Protein AF-T1I7T1-F1 (afdb_monomer_lite)

Radius of gyration: 18.42 Å; chains: 1; bounding box: 53×25×49 Å

Organism: Rhodnius prolixus (NCBI:txid13249)

Structure (mmCIF, N/CA/C/O backbone):
data_AF-T1I7T1-F1
#
_entry.id   AF-T1I7T1-F1
#
loop_
_atom_site.group_PDB
_atom_site.id
_atom_site.type_symbol
_atom_site.label_atom_id
_atom_site.label_alt_id
_atom_site.label_comp_id
_atom_site.label_asym_id
_atom_site.label_entity_id
_atom_site.label_seq_id
_atom_site.pdbx_PDB_ins_code
_atom_site.Cartn_x
_atom_site.Cartn_y
_atom_site.Cartn_z
_atom_site.occupancy
_atom_site.B_iso_or_equiv
_atom_site.auth_seq_id
_atom_site.auth_comp_id
_atom_site.auth_asym_id
_atom_site.auth_atom_id
_atom_site.pdbx_PDB_model_num
ATOM 1 N N . HIS A 1 1 ? 22.849 -14.786 -3.844 1.00 78.62 1 HIS A N 1
ATOM 2 C CA . HIS A 1 1 ? 21.522 -14.385 -3.331 1.00 78.62 1 HIS A CA 1
ATOM 3 C C . HIS A 1 1 ? 21.691 -13.996 -1.860 1.00 78.62 1 HIS A C 1
ATOM 5 O O . HIS A 1 1 ? 22.049 -14.859 -1.075 1.00 78.62 1 HIS A O 1
ATOM 11 N N . LYS A 1 2 ? 21.602 -12.702 -1.504 1.00 91.12 2 LYS A N 1
ATOM 12 C CA . LYS A 1 2 ? 21.911 -12.194 -0.148 1.00 91.12 2 LYS A CA 1
ATOM 13 C C . LYS A 1 2 ? 20.605 -11.859 0.595 1.00 91.12 2 LYS A C 1
ATOM 15 O O . LYS A 1 2 ? 20.105 -10.747 0.433 1.00 91.12 2 LYS A O 1
ATOM 20 N N . PRO A 1 3 ? 20.026 -12.790 1.375 1.00 92.31 3 PRO A N 1
ATOM 21 C CA . PRO A 1 3 ? 18.705 -12.590 1.975 1.00 92.31 3 PRO A CA 1
ATOM 22 C C . PRO A 1 3 ? 18.670 -11.432 2.984 1.00 92.31 3 PRO A C 1
ATOM 24 O O . PRO A 1 3 ? 17.688 -10.698 3.028 1.00 92.31 3 PRO A O 1
ATOM 27 N N . GLY A 1 4 ? 19.758 -11.198 3.727 1.00 93.88 4 GLY A N 1
ATOM 28 C CA . GLY A 1 4 ? 19.811 -10.156 4.762 1.00 93.88 4 GLY A CA 1
ATOM 29 C C . GLY A 1 4 ? 19.701 -8.711 4.254 1.00 93.88 4 GLY A C 1
ATOM 30 O O . GLY A 1 4 ? 19.290 -7.842 5.012 1.00 93.88 4 GLY A O 1
ATOM 31 N N . SER A 1 5 ? 20.027 -8.441 2.984 1.00 93.25 5 SER A N 1
ATOM 32 C CA . SER A 1 5 ? 20.032 -7.083 2.411 1.00 93.25 5 SER A CA 1
ATOM 33 C C . SER A 1 5 ? 19.082 -6.895 1.225 1.00 93.25 5 SER A C 1
ATOM 35 O O . SER A 1 5 ? 19.044 -5.820 0.631 1.00 93.25 5 SER A O 1
ATOM 37 N N . CYS A 1 6 ? 18.318 -7.926 0.851 1.00 94.50 6 CYS A N 1
ATOM 38 C CA . CYS A 1 6 ? 17.447 -7.870 -0.325 1.00 94.50 6 CYS A CA 1
ATOM 39 C C . CYS A 1 6 ? 16.128 -7.112 -0.095 1.00 94.50 6 CYS A C 1
ATOM 41 O O . CYS A 1 6 ? 15.495 -6.687 -1.061 1.00 94.50 6 CYS A O 1
ATOM 43 N N . TYR A 1 7 ? 15.731 -6.897 1.164 1.00 93.69 7 TYR A N 1
ATOM 44 C CA . TYR A 1 7 ? 14.514 -6.174 1.527 1.00 93.69 7 TYR A CA 1
ATOM 45 C C . TYR A 1 7 ? 14.838 -4.883 2.277 1.00 93.69 7 TYR A C 1
ATOM 47 O O . TYR A 1 7 ? 15.657 -4.869 3.191 1.00 93.69 7 TYR A O 1
ATOM 55 N N . VAL A 1 8 ? 14.134 -3.804 1.928 1.00 94.12 8 VAL A N 1
ATOM 56 C CA . VAL A 1 8 ? 14.201 -2.518 2.633 1.00 94.12 8 VAL A CA 1
ATOM 57 C C . VAL A 1 8 ? 12.815 -2.177 3.165 1.00 94.12 8 VAL A C 1
ATOM 59 O O . VAL A 1 8 ? 11.853 -2.082 2.400 1.00 94.12 8 VAL A O 1
ATOM 62 N N . SER A 1 9 ? 12.703 -1.971 4.477 1.00 94.06 9 SER A N 1
ATOM 63 C CA . SER A 1 9 ? 11.461 -1.546 5.125 1.00 94.06 9 SER A CA 1
ATOM 64 C C . SER A 1 9 ? 11.388 -0.017 5.236 1.00 94.06 9 SER A C 1
ATOM 66 O O . SER A 1 9 ? 12.376 0.675 5.479 1.00 94.06 9 SER A O 1
ATOM 68 N N . ARG A 1 10 ? 10.191 0.542 5.027 1.00 93.06 10 ARG A N 1
ATOM 69 C CA . ARG A 1 10 ? 9.905 1.977 5.174 1.00 93.06 10 ARG A CA 1
ATOM 70 C C . ARG A 1 10 ? 8.615 2.151 5.966 1.00 93.06 10 ARG A C 1
ATOM 72 O O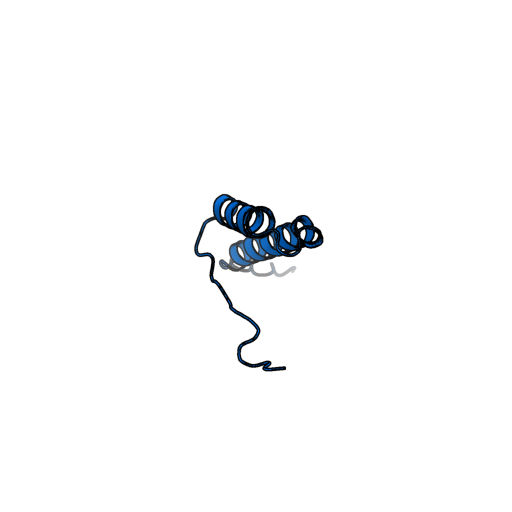 . ARG A 1 10 ? 7.558 1.687 5.544 1.00 93.06 10 ARG A O 1
ATOM 79 N N . THR A 1 11 ? 8.688 2.865 7.083 1.00 93.00 11 THR A N 1
ATOM 80 C CA . THR A 1 11 ? 7.515 3.190 7.905 1.00 93.00 11 THR A CA 1
ATOM 81 C C . THR A 1 11 ? 6.837 4.454 7.387 1.00 93.00 11 THR A C 1
ATOM 83 O O . THR A 1 11 ? 7.481 5.488 7.214 1.00 93.00 11 THR A O 1
ATOM 86 N N . MET A 1 12 ? 5.520 4.406 7.175 1.00 89.69 12 MET A N 1
ATOM 87 C CA . MET A 1 12 ? 4.727 5.561 6.737 1.00 89.69 12 MET A CA 1
ATOM 88 C C . MET A 1 12 ? 3.927 6.130 7.914 1.00 89.69 12 MET A C 1
ATOM 90 O O . MET A 1 12 ? 2.800 5.714 8.166 1.00 89.69 12 MET A O 1
ATOM 94 N N . LYS A 1 13 ? 4.505 7.096 8.639 1.00 83.88 13 LYS A N 1
ATOM 95 C CA . LYS A 1 13 ? 3.828 7.814 9.734 1.00 83.88 13 LYS A CA 1
ATOM 96 C C . LYS A 1 13 ? 2.929 8.918 9.165 1.00 83.88 13 LYS A C 1
ATOM 98 O O . LYS A 1 13 ? 3.298 10.087 9.143 1.00 83.88 13 LYS A O 1
ATOM 103 N N . SER A 1 14 ? 1.787 8.547 8.597 1.00 86.50 14 SER A N 1
ATOM 104 C CA . SER A 1 14 ? 0.836 9.511 8.028 1.00 86.50 14 SER A CA 1
ATOM 105 C C . SER A 1 14 ? -0.596 8.999 8.1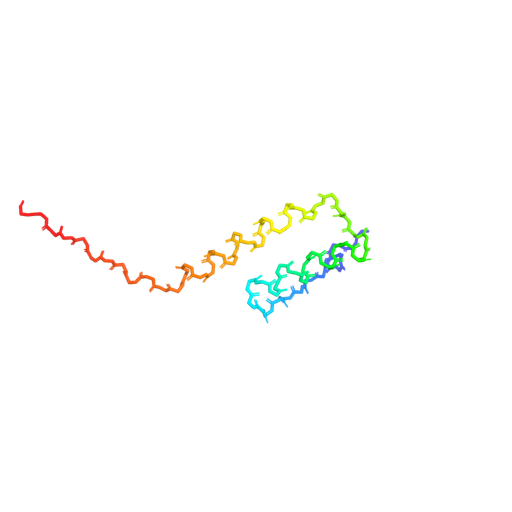11 1.00 86.50 14 SER A C 1
ATOM 107 O O . SER A 1 14 ? -0.814 7.790 8.121 1.00 86.50 14 SER A O 1
ATOM 109 N N . GLY A 1 15 ? -1.570 9.913 8.104 1.00 88.31 15 GLY A N 1
ATOM 110 C CA . GLY A 1 15 ? -2.986 9.549 8.096 1.00 88.31 15 GLY A CA 1
ATOM 111 C C . GLY A 1 15 ? -3.391 8.703 6.872 1.00 88.31 15 GLY A C 1
ATOM 112 O O . GLY A 1 15 ? -2.691 8.718 5.852 1.00 88.31 15 GLY A O 1
ATOM 113 N N . PRO A 1 16 ? -4.542 8.001 6.926 1.00 91.25 16 PRO A N 1
ATOM 114 C CA . PRO A 1 16 ? -4.907 6.982 5.939 1.00 91.25 16 PRO A CA 1
ATOM 115 C C . PRO A 1 16 ? -4.879 7.455 4.481 1.00 91.25 16 PRO A C 1
ATOM 117 O O . PRO A 1 16 ? -4.320 6.777 3.620 1.00 91.25 16 PRO A O 1
ATOM 120 N N . ARG A 1 17 ? -5.421 8.649 4.201 1.00 94.12 17 ARG A N 1
ATOM 121 C CA . ARG A 1 17 ? -5.454 9.230 2.848 1.00 94.12 17 ARG A CA 1
ATOM 122 C C . ARG A 1 17 ? -4.046 9.448 2.288 1.00 94.12 17 ARG A C 1
ATOM 124 O O . ARG A 1 17 ? -3.765 9.078 1.150 1.00 94.12 17 ARG A O 1
ATOM 131 N N . VAL A 1 18 ? -3.159 10.024 3.098 1.00 95.69 18 VAL A N 1
ATOM 132 C CA . VAL A 1 18 ? -1.787 10.364 2.698 1.00 95.69 18 VAL A CA 1
ATOM 133 C C . VAL A 1 18 ? -0.939 9.101 2.538 1.00 95.69 18 VAL A C 1
ATOM 135 O O . VAL A 1 18 ? -0.203 8.985 1.557 1.00 95.69 18 VAL A O 1
ATOM 138 N N . ALA A 1 19 ? -1.085 8.133 3.447 1.00 95.00 19 ALA A N 1
ATOM 139 C CA . ALA A 1 19 ? -0.379 6.855 3.386 1.00 95.00 19 ALA A CA 1
ATOM 140 C C . ALA A 1 19 ? -0.716 6.086 2.097 1.00 95.00 19 ALA A C 1
ATOM 142 O O . ALA A 1 19 ? 0.183 5.687 1.354 1.00 95.00 19 ALA A O 1
ATOM 143 N N . LEU A 1 20 ? -2.010 5.955 1.781 1.00 95.81 20 LEU A N 1
ATOM 144 C CA . LEU A 1 20 ? -2.474 5.263 0.576 1.00 95.81 20 LEU A CA 1
ATOM 145 C C . LEU A 1 20 ? -2.053 5.987 -0.709 1.00 95.81 20 LEU A C 1
ATOM 147 O O . LEU A 1 20 ? -1.612 5.342 -1.663 1.00 95.81 20 LEU A O 1
ATOM 151 N N . PHE A 1 21 ? -2.131 7.321 -0.742 1.00 96.62 21 PHE A N 1
ATOM 152 C CA . PHE A 1 21 ? -1.675 8.100 -1.894 1.00 96.62 21 PHE A CA 1
ATOM 153 C C . PHE A 1 21 ? -0.175 7.916 -2.153 1.00 96.62 21 PHE A C 1
ATOM 155 O O . PHE A 1 21 ? 0.226 7.633 -3.285 1.00 96.62 21 PHE A O 1
ATOM 162 N N . ARG A 1 22 ? 0.655 8.023 -1.109 1.00 96.31 22 ARG A N 1
ATOM 163 C CA . ARG A 1 22 ? 2.108 7.832 -1.215 1.00 96.31 22 ARG A CA 1
ATOM 164 C C . ARG A 1 22 ? 2.460 6.412 -1.665 1.00 96.31 22 ARG A C 1
ATOM 166 O O . ARG A 1 22 ? 3.296 6.274 -2.554 1.00 96.31 22 ARG A O 1
ATOM 173 N N . LEU A 1 23 ? 1.790 5.380 -1.142 1.00 95.88 23 LEU A N 1
ATOM 174 C CA . LEU A 1 23 ? 1.996 3.990 -1.573 1.00 95.88 23 LEU A CA 1
ATOM 175 C C . LEU A 1 23 ? 1.633 3.798 -3.054 1.00 95.88 23 LEU A C 1
ATOM 177 O O . LEU A 1 23 ? 2.411 3.228 -3.819 1.00 95.88 23 LEU A O 1
ATOM 181 N N . ARG A 1 24 ? 0.486 4.339 -3.492 1.00 96.75 24 ARG A N 1
ATOM 182 C CA . ARG A 1 24 ? 0.074 4.306 -4.906 1.00 96.75 24 ARG A CA 1
ATOM 183 C C . ARG A 1 24 ? 1.093 5.008 -5.801 1.00 96.75 24 ARG A C 1
ATOM 185 O O . ARG A 1 24 ? 1.434 4.485 -6.862 1.00 96.75 24 ARG A O 1
ATOM 192 N N . ARG A 1 25 ? 1.560 6.193 -5.395 1.00 96.88 25 ARG A N 1
ATOM 193 C CA . ARG A 1 25 ? 2.551 6.973 -6.148 1.00 96.88 25 ARG A CA 1
ATOM 194 C C . ARG A 1 25 ? 3.880 6.230 -6.225 1.00 96.88 25 ARG A C 1
ATOM 196 O O . ARG A 1 25 ? 4.427 6.147 -7.316 1.00 96.88 25 ARG A O 1
ATOM 203 N N . PHE A 1 26 ? 4.345 5.641 -5.125 1.00 96.00 26 PHE A N 1
ATOM 204 C CA . PHE A 1 26 ? 5.585 4.867 -5.073 1.00 96.00 26 PHE A CA 1
ATOM 205 C C . PHE A 1 26 ? 5.594 3.725 -6.099 1.00 96.00 26 PHE A C 1
ATOM 207 O O . PHE A 1 26 ? 6.508 3.642 -6.912 1.00 96.00 26 PHE A O 1
ATOM 214 N N . ILE A 1 27 ? 4.547 2.899 -6.124 1.00 96.56 27 ILE A N 1
ATOM 215 C CA . ILE A 1 27 ? 4.438 1.762 -7.053 1.00 96.56 27 ILE A CA 1
ATOM 216 C C . ILE A 1 27 ? 4.338 2.249 -8.512 1.00 96.56 27 ILE A C 1
ATOM 218 O O . ILE A 1 27 ? 5.041 1.764 -9.400 1.00 96.56 27 ILE A O 1
ATOM 222 N N . ARG A 1 28 ? 3.486 3.249 -8.785 1.00 96.31 28 ARG A N 1
ATOM 223 C CA . ARG A 1 28 ? 3.235 3.720 -10.161 1.00 96.31 28 ARG A CA 1
ATOM 224 C C . ARG A 1 28 ? 4.409 4.492 -10.762 1.00 96.31 28 ARG A C 1
ATOM 226 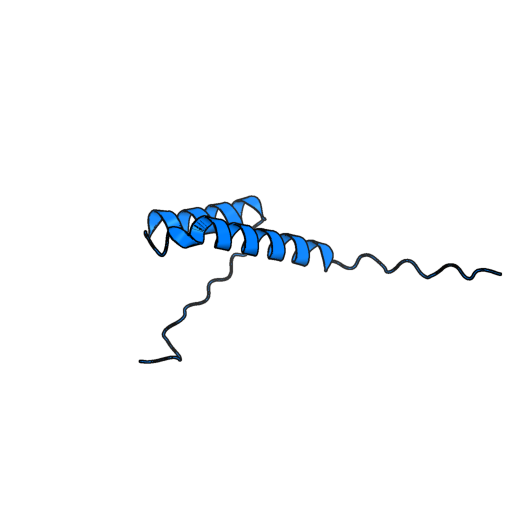O O . ARG A 1 28 ? 4.747 4.236 -11.923 1.00 96.31 28 ARG A O 1
ATOM 233 N N . ALA A 1 29 ? 4.986 5.422 -9.999 1.00 97.06 29 ALA A N 1
ATOM 234 C CA . ALA A 1 29 ? 6.046 6.319 -10.459 1.00 97.06 29 ALA A CA 1
ATOM 235 C C . ALA A 1 29 ? 7.362 5.564 -10.667 1.00 97.06 29 ALA A C 1
ATOM 237 O O . ALA A 1 29 ? 7.966 5.700 -11.724 1.00 97.06 29 ALA A O 1
ATOM 238 N N . ASN A 1 30 ? 7.730 4.675 -9.738 1.00 96.81 30 ASN A N 1
ATOM 239 C CA . ASN A 1 30 ? 8.935 3.847 -9.869 1.00 96.81 30 ASN A CA 1
ATOM 240 C C . ASN A 1 30 ? 8.758 2.660 -10.828 1.00 96.81 30 ASN A C 1
ATOM 242 O O . ASN A 1 30 ? 9.664 1.852 -10.984 1.00 96.81 30 ASN A O 1
ATOM 246 N N . LYS A 1 31 ? 7.575 2.519 -11.441 1.00 96.94 31 LYS A N 1
ATOM 247 C CA . LYS A 1 31 ? 7.210 1.397 -12.321 1.00 96.94 31 LYS A CA 1
ATOM 248 C C . LYS A 1 31 ? 7.432 0.013 -11.680 1.00 96.94 31 LYS A C 1
ATOM 250 O O . LYS A 1 31 ? 7.582 -0.976 -12.386 1.00 96.94 31 LYS A O 1
ATOM 255 N N . TYR A 1 32 ? 7.401 -0.066 -10.350 1.00 95.69 32 TYR A N 1
ATOM 256 C CA . TYR A 1 32 ? 7.734 -1.270 -9.596 1.00 95.69 32 TYR A CA 1
ATOM 257 C C . TYR A 1 32 ? 6.478 -2.100 -9.337 1.00 95.69 32 TYR A C 1
ATOM 259 O O . TYR A 1 32 ? 5.632 -1.674 -8.558 1.00 95.69 32 TYR A O 1
ATOM 267 N N . ARG A 1 33 ? 6.343 -3.268 -9.982 1.00 96.75 33 ARG A N 1
ATOM 268 C CA . ARG A 1 33 ? 5.222 -4.213 -9.781 1.00 96.75 33 ARG A CA 1
ATOM 269 C C . ARG A 1 33 ? 3.833 -3.561 -9.785 1.00 96.75 33 ARG A C 1
ATOM 271 O O . ARG A 1 33 ? 3.071 -3.600 -8.816 1.00 96.75 33 ARG A O 1
ATOM 278 N N . ARG A 1 34 ? 3.504 -2.920 -10.909 1.00 96.56 34 ARG A N 1
ATOM 279 C CA . ARG A 1 34 ? 2.231 -2.203 -11.097 1.00 96.56 34 ARG A CA 1
ATOM 280 C C . ARG A 1 34 ? 1.007 -3.116 -11.007 1.00 96.56 34 ARG A C 1
ATOM 282 O O . ARG A 1 34 ? -0.050 -2.643 -10.586 1.00 96.56 34 ARG A O 1
ATOM 289 N N . ASP A 1 35 ? 1.170 -4.396 -11.323 1.00 97.00 35 ASP A N 1
ATOM 290 C CA . ASP A 1 35 ? 0.197 -5.474 -11.122 1.00 97.00 35 ASP A CA 1
ATOM 291 C C . ASP A 1 35 ? -0.326 -5.511 -9.677 1.00 97.00 35 ASP A C 1
ATOM 293 O O . ASP A 1 35 ? -1.531 -5.611 -9.435 1.00 97.00 35 ASP A O 1
ATOM 297 N N . LEU A 1 36 ? 0.560 -5.307 -8.699 1.00 97.00 36 LEU A N 1
ATOM 298 C CA . LEU A 1 36 ? 0.207 -5.382 -7.284 1.00 97.00 36 LEU A CA 1
ATOM 299 C C . LEU A 1 36 ? -0.431 -4.116 -6.715 1.00 97.00 36 LEU A C 1
ATOM 301 O O . LEU A 1 36 ? -0.848 -4.127 -5.555 1.00 97.00 36 LEU A O 1
ATOM 305 N N . THR A 1 37 ? -0.545 -3.030 -7.487 1.00 97.19 37 THR A N 1
ATOM 306 C CA . THR A 1 37 ? -0.989 -1.724 -6.962 1.00 97.19 37 THR A CA 1
ATOM 307 C C . THR A 1 37 ? -2.304 -1.837 -6.183 1.00 97.19 37 THR A C 1
ATOM 309 O O . THR A 1 37 ? -2.422 -1.324 -5.070 1.00 97.19 37 THR A O 1
ATOM 312 N N . LYS A 1 38 ? -3.299 -2.539 -6.741 1.00 97.31 38 LYS A N 1
ATOM 313 C CA . LYS A 1 38 ? -4.625 -2.678 -6.119 1.00 97.31 38 LYS A CA 1
ATOM 314 C C . LYS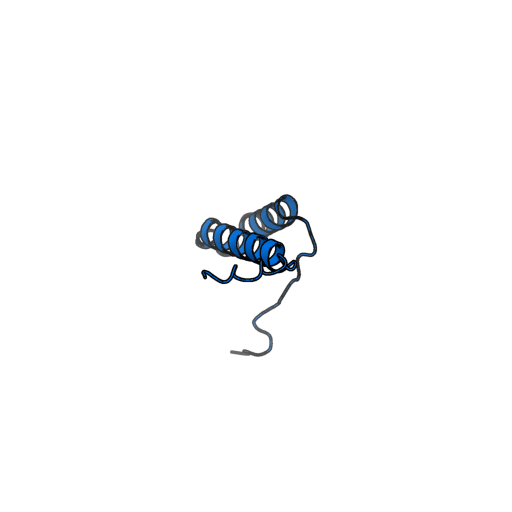 A 1 38 ? -4.574 -3.551 -4.861 1.00 97.31 38 LYS A C 1
ATOM 316 O O . LYS A 1 38 ? -5.171 -3.192 -3.848 1.00 97.31 38 LYS A O 1
ATOM 321 N N . ALA A 1 39 ? -3.838 -4.662 -4.904 1.00 98.06 39 ALA A N 1
ATOM 322 C CA . ALA A 1 39 ? -3.684 -5.573 -3.771 1.00 98.06 39 ALA A CA 1
ATOM 323 C C . ALA A 1 39 ? -2.957 -4.902 -2.593 1.00 98.06 39 ALA A C 1
ATOM 325 O O . ALA A 1 39 ? -3.423 -4.977 -1.455 1.00 98.06 39 ALA A O 1
ATOM 326 N N . ALA A 1 40 ? -1.875 -4.171 -2.875 1.00 96.81 40 ALA A N 1
ATOM 327 C CA . ALA A 1 40 ? -1.116 -3.426 -1.875 1.00 96.81 40 ALA A CA 1
ATOM 328 C C . ALA A 1 40 ? -1.978 -2.357 -1.182 1.00 96.81 40 ALA A C 1
ATOM 330 O O . ALA A 1 40 ? -1.968 -2.259 0.045 1.00 96.81 40 ALA A O 1
ATOM 331 N N . LEU A 1 41 ? -2.780 -1.602 -1.944 1.00 97.00 41 LEU A N 1
ATOM 332 C CA . LEU A 1 41 ? -3.687 -0.593 -1.386 1.00 97.00 41 LEU A CA 1
ATOM 333 C C . LEU A 1 41 ? -4.793 -1.210 -0.520 1.00 97.00 41 LEU A C 1
ATOM 335 O O . LEU A 1 41 ? -5.062 -0.698 0.568 1.00 97.00 41 LEU A O 1
ATOM 339 N N . ARG A 1 42 ? -5.397 -2.327 -0.954 1.00 98.06 42 ARG A N 1
ATOM 340 C CA . ARG A 1 42 ? -6.397 -3.054 -0.151 1.00 98.06 42 ARG A CA 1
ATOM 341 C C . ARG A 1 42 ? -5.797 -3.525 1.173 1.00 98.06 42 ARG A C 1
ATOM 343 O O . ARG A 1 42 ? -6.357 -3.222 2.226 1.00 98.06 42 ARG A O 1
ATOM 350 N N . ARG A 1 43 ? -4.627 -4.173 1.136 1.00 96.94 43 ARG A N 1
ATOM 351 C CA . ARG A 1 43 ? -3.921 -4.636 2.341 1.00 96.94 43 ARG A CA 1
ATOM 352 C C . ARG A 1 43 ? -3.575 -3.480 3.284 1.00 96.94 43 ARG A C 1
ATOM 354 O O . ARG A 1 43 ? -3.847 -3.573 4.477 1.00 96.94 43 ARG A O 1
ATOM 361 N N . ALA A 1 44 ? -3.039 -2.377 2.759 1.00 95.62 44 ALA A N 1
ATOM 362 C CA . ALA A 1 44 ? -2.712 -1.197 3.559 1.00 95.62 44 ALA A CA 1
ATOM 363 C C . ALA A 1 44 ? -3.955 -0.587 4.232 1.00 95.62 44 ALA A C 1
ATOM 365 O O . ALA A 1 44 ? -3.907 -0.245 5.411 1.00 95.62 44 ALA A O 1
ATOM 366 N N . SER A 1 45 ? -5.084 -0.499 3.517 1.00 94.94 45 SER A N 1
ATOM 367 C CA . SER A 1 45 ? -6.341 0.011 4.085 1.00 94.94 45 SER A CA 1
ATOM 368 C C . SER A 1 45 ? -6.870 -0.863 5.230 1.00 94.94 45 SER A C 1
ATOM 370 O O . SER A 1 45 ? -7.276 -0.333 6.263 1.00 94.94 45 SER A O 1
ATOM 372 N N . ALA A 1 46 ? -6.788 -2.191 5.094 1.00 95.19 46 ALA A N 1
ATOM 373 C CA . ALA A 1 46 ? -7.179 -3.130 6.143 1.00 95.19 46 ALA A CA 1
ATOM 374 C C . ALA A 1 46 ? -6.314 -2.967 7.404 1.00 95.19 46 ALA A C 1
ATOM 376 O O . ALA A 1 46 ? -6.851 -2.889 8.508 1.00 95.19 46 ALA A O 1
ATOM 377 N N . ILE A 1 47 ? -4.993 -2.830 7.241 1.00 93.19 47 ILE A N 1
ATOM 378 C CA . ILE A 1 47 ? -4.061 -2.587 8.354 1.00 93.19 47 ILE A CA 1
ATOM 379 C C . ILE A 1 47 ? -4.397 -1.271 9.065 1.00 93.19 47 ILE A C 1
ATOM 381 O O . ILE A 1 47 ? -4.533 -1.256 10.285 1.00 93.19 47 ILE A O 1
ATOM 385 N N . LEU A 1 48 ? -4.593 -0.182 8.317 1.00 91.62 48 LEU A N 1
ATOM 386 C CA . LEU A 1 48 ? -4.942 1.124 8.888 1.00 91.62 48 LEU A CA 1
ATOM 387 C C . LEU A 1 48 ? -6.267 1.080 9.665 1.00 91.62 48 LEU A C 1
ATOM 389 O O . LEU A 1 48 ? -6.380 1.683 10.730 1.00 91.62 48 LEU A O 1
ATOM 393 N N . ASN A 1 49 ? -7.265 0.351 9.160 1.00 90.31 49 ASN A N 1
ATOM 394 C CA . ASN A 1 49 ? -8.535 0.157 9.861 1.00 90.31 49 ASN A CA 1
ATOM 395 C C . ASN A 1 49 ? -8.369 -0.689 11.131 1.00 90.31 49 ASN A C 1
ATOM 397 O O . ASN A 1 49 ? -8.977 -0.376 12.153 1.00 90.31 49 ASN A O 1
ATOM 401 N N . SER A 1 50 ? -7.524 -1.721 11.091 1.00 89.38 50 SER A N 1
ATOM 402 C CA . SER A 1 50 ? -7.202 -2.541 12.261 1.00 89.38 50 SER A CA 1
ATOM 403 C C . SER A 1 50 ? -6.506 -1.722 13.349 1.00 89.38 50 SER A C 1
ATOM 405 O O . SER A 1 50 ? -6.888 -1.809 14.510 1.00 89.38 50 SER A O 1
ATOM 407 N N . GLN A 1 51 ? -5.539 -0.880 12.976 1.00 88.06 51 GLN A N 1
ATOM 408 C CA . GLN A 1 51 ? -4.795 -0.028 13.913 1.00 88.06 51 GLN A CA 1
ATOM 409 C C . GLN A 1 51 ? -5.684 1.000 14.626 1.00 88.06 51 GLN A C 1
ATOM 411 O O . GLN A 1 51 ? -5.432 1.352 15.775 1.00 88.06 51 GLN A O 1
ATOM 416 N N . LYS A 1 52 ? -6.753 1.472 13.974 1.00 79.00 52 LYS A N 1
ATOM 417 C CA . LYS A 1 52 ? -7.754 2.329 14.628 1.00 79.00 52 LYS A CA 1
ATOM 418 C C . LYS A 1 52 ? -8.562 1.570 15.680 1.00 79.00 52 LYS A C 1
ATOM 420 O O . LYS A 1 52 ? -8.843 2.116 16.737 1.00 79.00 52 LYS A O 1
ATOM 425 N N . ARG A 1 53 ? -8.932 0.317 15.392 1.00 67.25 53 ARG A N 1
ATOM 426 C CA . ARG A 1 53 ? -9.748 -0.533 16.279 1.00 67.25 53 ARG A CA 1
ATOM 427 C C . ARG A 1 53 ? -8.987 -1.037 17.506 1.00 67.25 53 ARG A C 1
ATOM 429 O O . ARG A 1 53 ? -9.615 -1.400 18.492 1.00 67.25 53 ARG A O 1
ATOM 436 N N . THR A 1 54 ? -7.656 -1.058 17.458 1.00 64.44 54 THR A N 1
ATOM 437 C CA . THR A 1 54 ? -6.808 -1.426 18.603 1.00 64.44 54 THR A CA 1
ATOM 438 C C . THR A 1 54 ? -6.669 -0.317 19.649 1.00 64.44 54 THR A C 1
ATOM 440 O O . THR A 1 54 ? -6.150 -0.580 20.731 1.00 64.44 54 THR A O 1
ATOM 443 N N . LEU A 1 55 ? -7.147 0.905 19.373 1.00 62.53 55 LEU A N 1
ATOM 444 C CA . LEU A 1 55 ? -7.386 1.896 20.423 1.00 62.53 55 LEU A CA 1
ATOM 445 C C . LEU A 1 55 ? -8.558 1.370 21.258 1.00 62.53 55 LEU A C 1
ATOM 447 O O . LEU A 1 55 ? -9.669 1.260 20.750 1.00 62.53 55 LEU A O 1
ATOM 451 N N . GLN A 1 56 ? -8.269 0.936 22.485 1.00 60.19 56 GLN A N 1
ATOM 452 C CA . GLN A 1 56 ? -9.141 0.100 23.308 1.00 60.19 56 GLN A CA 1
ATOM 453 C C . GLN A 1 56 ? -10.600 0.585 23.324 1.00 60.19 56 GLN A C 1
ATOM 455 O O . GLN A 1 56 ? -10.960 1.513 24.047 1.00 60.19 56 GLN A O 1
ATOM 460 N N . VAL A 1 57 ? -11.469 -0.104 22.580 1.00 60.66 57 VAL A N 1
ATOM 461 C CA . VAL A 1 57 ? -12.899 -0.101 22.886 1.00 60.66 57 VAL A CA 1
ATOM 462 C C . VAL A 1 57 ? -13.005 -0.816 24.226 1.00 60.66 57 VAL A C 1
ATOM 464 O O . VAL A 1 57 ? -12.738 -2.017 24.305 1.00 60.66 57 VAL A O 1
ATOM 467 N N . LYS A 1 58 ? -13.293 -0.070 25.299 1.00 62.12 58 LYS A N 1
ATOM 468 C CA . LYS A 1 58 ? -13.545 -0.638 26.629 1.00 62.12 58 LYS A CA 1
ATOM 469 C C . LYS A 1 58 ? -14.520 -1.802 26.447 1.00 62.12 58 LYS A C 1
ATOM 471 O O . LYS A 1 58 ? -15.640 -1.584 25.994 1.00 62.12 58 LYS A O 1
ATOM 476 N N . LYS A 1 59 ? -14.082 -3.033 26.733 1.00 63.56 59 LYS A N 1
ATOM 477 C CA . LYS A 1 59 ? -14.946 -4.219 26.668 1.00 63.56 59 LYS A CA 1
ATOM 478 C C . LYS A 1 59 ? -16.159 -3.938 27.557 1.00 63.56 59 LYS A C 1
ATOM 480 O O . LYS A 1 59 ? -15.993 -3.768 28.765 1.00 63.56 59 LYS A O 1
ATOM 485 N N . SER A 1 60 ? -17.354 -3.839 26.978 1.00 65.38 60 SER A N 1
ATOM 486 C CA . SER A 1 60 ? -18.588 -3.769 27.760 1.00 65.38 60 SER A CA 1
ATOM 487 C C . SER A 1 60 ? -18.688 -5.062 28.568 1.00 65.38 60 SER A C 1
ATOM 489 O O . SER A 1 60 ? -18.655 -6.148 27.986 1.00 65.38 60 SER A O 1
ATOM 491 N N . ARG A 1 61 ? -18.735 -4.958 29.903 1.00 64.94 61 ARG A N 1
ATOM 492 C CA . ARG A 1 61 ? -18.915 -6.123 30.783 1.00 64.94 61 ARG A CA 1
ATOM 493 C C . ARG A 1 61 ? -20.198 -6.868 30.380 1.00 64.94 61 ARG A C 1
ATOM 495 O O . ARG A 1 61 ? -21.193 -6.199 30.098 1.00 64.94 61 ARG A O 1
ATOM 502 N N . PRO A 1 62 ? -20.203 -8.213 30.359 1.00 69.25 62 PRO A N 1
ATOM 503 C CA . PRO A 1 62 ? -21.430 -8.965 30.132 1.00 69.25 62 PRO A CA 1
ATOM 504 C C . PRO A 1 62 ? -22.426 -8.662 31.260 1.00 69.25 62 PRO A C 1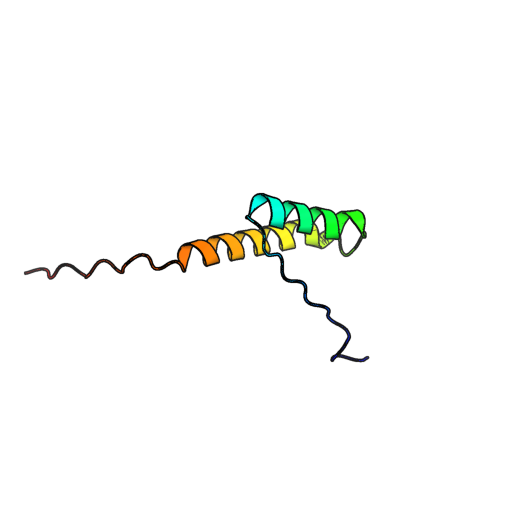
ATOM 506 O O . PRO A 1 62 ? -22.058 -8.665 32.437 1.00 69.25 62 PRO A O 1
ATOM 509 N N . LYS A 1 63 ? -23.676 -8.361 30.898 1.00 67.06 63 LYS A N 1
ATOM 510 C CA . LYS A 1 63 ? -24.776 -8.203 31.854 1.00 67.06 63 LYS A CA 1
ATOM 511 C C . LYS A 1 63 ? -25.152 -9.608 32.334 1.00 67.06 63 LYS A C 1
ATOM 513 O O . LYS A 1 63 ? -25.475 -10.449 31.500 1.00 67.06 63 LYS A O 1
ATOM 518 N N . LYS A 1 64 ? -25.045 -9.876 33.642 1.00 55.03 64 LYS A N 1
ATOM 519 C CA . LYS A 1 64 ? -25.588 -11.104 34.245 1.00 55.03 64 LYS A CA 1
ATOM 520 C C . LYS A 1 64 ? -27.085 -11.158 33.926 1.00 55.03 64 LYS A C 1
ATOM 522 O O . LYS A 1 64 ? -27.779 -10.175 34.176 1.00 55.03 64 LYS A O 1
ATOM 527 N N . SER A 1 65 ? -27.534 -12.254 33.328 1.00 67.00 65 SER A N 1
ATOM 528 C CA . SER A 1 65 ? -28.940 -12.651 33.336 1.00 67.00 65 SER A CA 1
ATOM 529 C C . SER A 1 65 ? -29.233 -13.309 34.684 1.00 67.00 65 SER A C 1
ATOM 531 O O . SER A 1 65 ? -28.417 -14.125 35.120 1.00 67.00 65 SER A O 1
ATOM 533 N N . ASP A 1 66 ? -30.330 -12.890 35.321 1.00 60.38 66 ASP A N 1
ATOM 534 C CA . ASP A 1 66 ? -30.917 -13.535 36.505 1.00 60.38 66 ASP A CA 1
ATOM 535 C C . ASP A 1 66 ? -31.305 -14.995 36.229 1.00 60.38 66 ASP A C 1
ATOM 537 O O . ASP A 1 66 ? -31.669 -15.298 35.064 1.00 60.38 66 ASP A O 1
#

pLDDT: me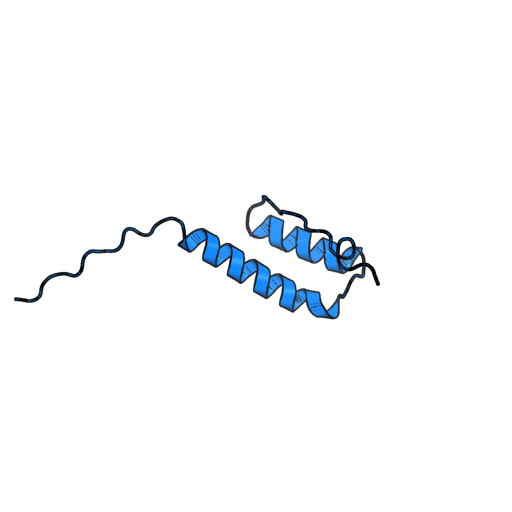an 87.36, std 13.03, range [55.03, 98.06]

Secondary structure (DSSP, 8-state):
--GGGS-------S-HHHHHHHHHHHHHHTT--GGGHHHHHHHHHHHHHHHHHTTT---PPPPPP-

Foldseek 3Di:
DDVVPPDDDDDDPDDLVVSLVVLLCVCVVVVPPNVCNVVVSVVSNVVNVVVVPVPDPPPDDDDDDD

Sequence (66 aa):
HKPGSCYVSRTMKSGPRVALFRLRRFIRANKYRRDLTKAALRRASAILNSQKRTLQVKKSRPKKSD